Protein AF-A0A520BXN6-F1 (afdb_monomer_lite)

Foldseek 3Di:
DDPVVVVVVVVVVVVVVVPPDPPDPDDDDDDDDPQPDDPVGFDWWFKAKCADFCHPDTDIDTPPDDVVVVVDHDDDDDDDPDDDGPMDMDTGDDDDDPPVPPD

Sequence (103 aa):
MTLKLFVRLALSAWLLAAATVFAAPAPRTETLMLSGTGPDDAVPWDFTIDGGMRAGEKARIPVPTNWQQQGFGHYQYGYDKGPRAADTGTYRHRFTVPADWQG

pLDDT: mean 88.02, std 12.06, range [55.12, 98.75]

Radius of gyration: 30.65 Å; chains: 1; bounding box: 47×27×91 Å

Structure (mmCIF, N/CA/C/O backbone):
data_AF-A0A520BXN6-F1
#
_entry.id   AF-A0A520BXN6-F1
#
loop_
_atom_site.group_PDB
_atom_site.id
_atom_site.type_symbol
_atom_site.label_atom_id
_atom_site.label_alt_id
_atom_site.label_comp_id
_atom_site.label_asym_id
_atom_site.label_entity_id
_atom_site.label_seq_id
_atom_site.pdbx_PDB_ins_code
_atom_site.Cartn_x
_atom_site.Cartn_y
_atom_site.Cartn_z
_atom_site.occupancy
_atom_site.B_iso_or_equiv
_atom_site.auth_seq_id
_atom_site.auth_comp_id
_atom_site.auth_asym_id
_atom_site.auth_atom_id
_atom_site.pdbx_PDB_model_num
ATOM 1 N N . MET A 1 1 ? -20.905 -18.817 72.870 1.00 55.12 1 MET A N 1
ATOM 2 C CA . MET A 1 1 ? -20.443 -18.095 71.663 1.00 55.12 1 MET A CA 1
ATOM 3 C C . MET A 1 1 ? -21.129 -16.730 71.643 1.00 55.12 1 MET A C 1
ATOM 5 O O . MET A 1 1 ? -22.350 -16.702 71.645 1.00 55.12 1 MET A O 1
ATOM 9 N N . THR A 1 2 ? -20.405 -15.615 71.796 1.00 72.75 2 THR A N 1
ATOM 10 C CA . THR A 1 2 ? -21.018 -14.294 72.067 1.00 72.75 2 THR A CA 1
ATOM 11 C C . THR A 1 2 ? -21.554 -13.635 70.789 1.00 72.75 2 THR A C 1
ATOM 13 O O . THR A 1 2 ? -20.937 -13.741 69.735 1.00 72.75 2 THR A O 1
ATOM 16 N N . LEU A 1 3 ? -22.677 -12.907 70.876 1.00 73.38 3 LEU A N 1
ATOM 17 C CA . LEU A 1 3 ? -23.305 -12.160 69.764 1.00 73.38 3 LEU A CA 1
ATOM 18 C C . LEU A 1 3 ? -22.307 -11.259 69.003 1.00 73.38 3 LEU A C 1
ATOM 20 O O . LEU A 1 3 ? -22.380 -11.114 67.787 1.00 73.38 3 LEU A O 1
ATOM 24 N N . LYS A 1 4 ? -21.303 -10.728 69.713 1.00 66.19 4 LYS A N 1
ATOM 25 C CA . LYS A 1 4 ? -20.194 -9.935 69.158 1.00 66.19 4 LYS A CA 1
ATOM 26 C C . LYS A 1 4 ? -19.334 -10.711 68.147 1.00 66.19 4 LYS A C 1
ATOM 28 O O . LYS A 1 4 ? -18.787 -10.097 67.237 1.00 66.19 4 LYS A O 1
ATOM 33 N N . LEU A 1 5 ? -19.208 -12.032 68.291 1.00 72.12 5 LEU A N 1
ATOM 34 C CA . LEU A 1 5 ? -18.467 -12.895 67.366 1.00 72.12 5 LEU A CA 1
ATOM 35 C C . LEU A 1 5 ? -19.248 -13.115 66.061 1.00 72.12 5 LEU A 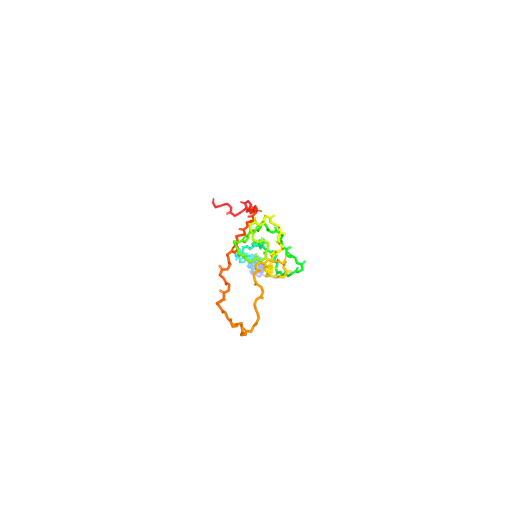C 1
ATOM 37 O O . LEU A 1 5 ? -18.664 -13.022 64.988 1.00 72.12 5 LEU A O 1
ATOM 41 N N . PHE A 1 6 ? -20.568 -13.308 66.148 1.00 71.56 6 PHE A N 1
ATOM 42 C CA . PHE A 1 6 ? -21.443 -13.434 64.976 1.00 71.56 6 PHE A CA 1
ATOM 43 C C . PHE A 1 6 ? -21.507 -12.144 64.156 1.00 71.56 6 PHE A C 1
ATOM 45 O O . PHE A 1 6 ? -21.394 -12.194 62.937 1.00 71.56 6 PHE A O 1
ATOM 52 N N . VAL A 1 7 ? -21.602 -10.985 64.816 1.00 73.06 7 VAL A N 1
ATOM 53 C CA . VAL A 1 7 ? -21.584 -9.682 64.131 1.00 73.06 7 VAL A CA 1
ATOM 54 C C . VAL A 1 7 ? -20.246 -9.449 63.424 1.00 73.06 7 VAL A C 1
ATOM 56 O O . VAL A 1 7 ? -20.236 -9.012 62.281 1.00 73.06 7 VAL A O 1
ATOM 59 N N . ARG A 1 8 ? -19.113 -9.796 64.054 1.00 73.69 8 ARG A N 1
ATOM 60 C CA . ARG A 1 8 ? -17.778 -9.682 63.434 1.00 73.69 8 ARG A CA 1
ATOM 61 C C . ARG A 1 8 ? -17.612 -10.597 62.223 1.00 73.69 8 ARG A C 1
ATOM 63 O O . ARG A 1 8 ? -17.059 -10.151 61.223 1.00 73.69 8 ARG A O 1
ATOM 70 N N . LEU A 1 9 ? -18.102 -11.836 62.300 1.00 75.94 9 LEU A N 1
ATOM 71 C CA . LEU A 1 9 ? -18.074 -12.801 61.194 1.00 75.94 9 LEU A CA 1
ATOM 72 C C . LEU A 1 9 ? -18.975 -12.363 60.031 1.00 75.94 9 LEU A C 1
ATOM 74 O O . LEU A 1 9 ? -18.562 -12.426 58.879 1.00 75.94 9 LEU A O 1
ATOM 78 N N . ALA A 1 10 ? -20.169 -11.845 60.326 1.00 73.75 10 ALA A N 1
ATOM 79 C CA . ALA A 1 10 ? -21.068 -11.307 59.308 1.00 73.75 10 ALA A CA 1
ATOM 80 C C . ALA A 1 10 ? -20.477 -10.066 58.616 1.00 73.75 10 ALA A C 1
ATOM 82 O O . ALA A 1 10 ? -20.535 -9.968 57.395 1.00 73.75 10 ALA A O 1
ATOM 83 N N . LEU A 1 11 ? -19.846 -9.156 59.371 1.00 72.19 11 LEU A N 1
ATOM 84 C CA . LEU A 1 11 ? -19.207 -7.955 58.819 1.00 72.19 11 LEU A CA 1
ATOM 85 C C . LEU A 1 11 ? -18.006 -8.291 57.924 1.00 72.19 11 LEU A C 1
ATOM 87 O O . LEU A 1 11 ? -17.810 -7.662 56.889 1.00 72.19 11 LEU A O 1
ATOM 91 N N . SER A 1 12 ? -17.209 -9.292 58.311 1.00 72.44 12 SER A N 1
ATOM 92 C CA . SER A 1 12 ? -16.053 -9.740 57.523 1.00 72.44 12 SER A CA 1
ATOM 93 C C . SER A 1 12 ? -16.470 -10.511 56.270 1.00 72.44 12 SER A C 1
ATOM 95 O O . SER A 1 12 ? -15.867 -10.305 55.221 1.00 72.44 12 SER A O 1
ATOM 97 N N . ALA A 1 13 ? -17.548 -11.301 56.326 1.00 71.94 13 ALA A N 1
ATOM 98 C CA . ALA A 1 13 ? -18.151 -11.904 55.135 1.00 71.94 13 ALA A CA 1
ATOM 99 C C . ALA A 1 13 ? -18.696 -10.842 54.159 1.00 71.94 13 ALA A C 1
ATOM 101 O O . ALA A 1 13 ? -18.513 -10.965 52.950 1.00 71.94 13 ALA A O 1
ATOM 102 N N . TRP A 1 14 ? -19.303 -9.768 54.676 1.00 71.00 14 TRP A N 1
ATOM 103 C CA . TRP A 1 14 ? -19.788 -8.645 53.865 1.00 71.00 14 TRP A CA 1
ATOM 104 C C . TRP A 1 14 ? -18.642 -7.856 53.209 1.00 71.00 14 TRP A C 1
ATOM 106 O O . TRP A 1 14 ? -18.717 -7.520 52.030 1.00 71.00 14 TRP A O 1
ATOM 116 N N . LEU A 1 15 ? -17.549 -7.618 53.942 1.00 68.56 15 LEU A N 1
ATOM 117 C CA . LEU A 1 15 ? -16.340 -6.964 53.425 1.00 68.56 15 LEU A CA 1
ATOM 118 C C . LEU A 1 15 ? -15.612 -7.809 52.366 1.00 68.56 15 LEU A C 1
ATOM 120 O O . LEU A 1 15 ? -15.139 -7.251 51.379 1.00 68.56 15 LEU A O 1
ATOM 124 N N . LEU A 1 16 ? -15.555 -9.138 52.524 1.00 65.12 16 LEU A N 1
ATOM 125 C CA . LEU A 1 16 ? -15.006 -10.030 51.493 1.00 65.12 16 LEU A CA 1
ATOM 126 C C . LEU A 1 16 ? -15.888 -10.078 50.237 1.00 65.12 16 LEU A C 1
ATOM 128 O O . LEU A 1 16 ? -15.357 -10.111 49.130 1.00 65.12 16 LEU A O 1
ATOM 132 N N . ALA A 1 17 ? -17.215 -10.051 50.389 1.00 63.78 17 ALA A N 1
ATOM 133 C CA . ALA A 1 17 ? -18.136 -10.008 49.254 1.00 63.78 17 ALA A CA 1
ATOM 134 C C . ALA A 1 17 ? -18.023 -8.683 48.475 1.00 63.78 17 ALA A C 1
ATOM 136 O O . ALA A 1 17 ? -18.019 -8.689 47.245 1.00 63.78 17 ALA A O 1
ATOM 137 N N . ALA A 1 18 ? -17.843 -7.558 49.177 1.00 62.66 18 ALA A N 1
ATOM 138 C CA . ALA A 1 18 ? -17.663 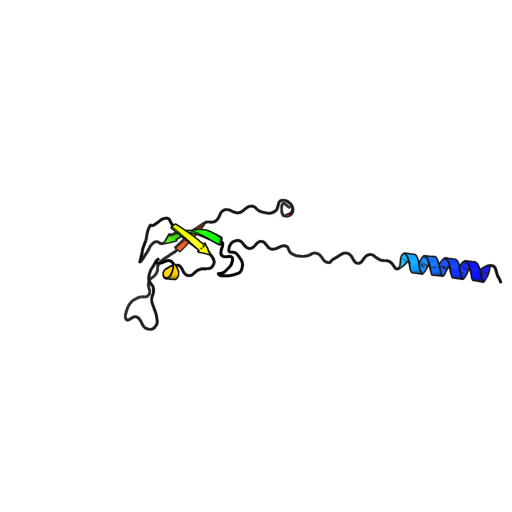-6.236 48.574 1.00 62.66 18 ALA A CA 1
ATOM 139 C C . ALA A 1 18 ? -16.305 -6.048 47.863 1.00 62.66 18 ALA A C 1
ATOM 141 O O . ALA A 1 18 ? -16.181 -5.176 47.007 1.00 62.66 18 ALA A O 1
ATOM 142 N N . ALA A 1 19 ? -15.294 -6.865 48.180 1.00 60.41 19 ALA A N 1
ATOM 143 C CA . ALA A 1 19 ? -13.966 -6.798 47.563 1.00 60.41 19 ALA A CA 1
ATOM 144 C C . ALA A 1 19 ? -13.895 -7.429 46.157 1.00 60.41 19 ALA A C 1
ATOM 146 O O . ALA A 1 19 ? -12.851 -7.363 45.508 1.00 60.41 19 ALA A O 1
ATOM 147 N N . THR A 1 20 ? -14.993 -8.000 45.650 1.00 63.38 20 THR A N 1
ATOM 148 C CA . THR A 1 20 ? -15.097 -8.463 44.256 1.00 63.38 20 THR A CA 1
ATOM 149 C C . THR A 1 20 ? -15.352 -7.289 43.307 1.00 63.38 20 THR A C 1
ATOM 151 O O . THR A 1 20 ? -16.347 -7.215 42.592 1.00 63.38 20 THR A O 1
ATOM 154 N N . VAL A 1 21 ? -14.432 -6.325 43.306 1.00 66.56 21 VAL A N 1
ATOM 155 C CA . VAL A 1 21 ? -14.415 -5.262 42.303 1.00 66.56 21 VAL A CA 1
ATOM 156 C C . VAL A 1 21 ? -14.099 -5.915 40.960 1.00 66.56 21 VAL A C 1
ATOM 158 O O . VAL A 1 21 ? -13.017 -6.464 40.761 1.00 66.56 21 VAL A O 1
ATOM 161 N N . PHE A 1 22 ? -15.066 -5.881 40.044 1.00 67.44 22 PHE A N 1
ATOM 162 C CA . PHE A 1 22 ? -14.872 -6.273 38.654 1.00 67.44 22 PHE A CA 1
ATOM 163 C C . PHE A 1 22 ? -13.738 -5.430 38.059 1.00 67.44 22 PHE A C 1
ATOM 165 O O . PHE A 1 22 ? -13.879 -4.220 37.885 1.00 67.44 22 PHE A O 1
ATOM 172 N N . ALA A 1 23 ? -12.611 -6.063 37.734 1.00 72.12 23 ALA A N 1
ATOM 173 C CA . ALA A 1 23 ? -11.609 -5.449 36.877 1.00 72.12 23 ALA A CA 1
ATOM 174 C C . ALA A 1 23 ? -12.225 -5.309 35.479 1.00 72.12 23 ALA A C 1
ATOM 176 O O . ALA A 1 23 ? -12.329 -6.286 34.737 1.00 72.12 23 ALA A O 1
ATOM 177 N N . ALA A 1 24 ? -12.694 -4.107 35.137 1.00 74.94 24 ALA A N 1
ATOM 178 C CA . ALA A 1 24 ? -13.127 -3.824 33.778 1.00 74.94 24 ALA A CA 1
ATOM 179 C C . ALA A 1 24 ? -11.917 -3.982 32.837 1.00 74.94 24 ALA A C 1
ATOM 181 O O . ALA A 1 24 ? -10.828 -3.500 33.169 1.00 74.94 24 ALA A O 1
ATOM 182 N N . PRO A 1 25 ? -12.062 -4.667 31.688 1.00 78.94 25 PRO A N 1
ATOM 183 C CA . PRO A 1 25 ? -10.984 -4.744 30.715 1.00 78.94 25 PRO A CA 1
ATOM 184 C C . PRO A 1 25 ? -10.594 -3.328 30.279 1.00 78.94 25 PRO A C 1
ATOM 186 O O . PRO A 1 25 ? -11.459 -2.482 30.048 1.00 78.94 25 PRO A O 1
ATOM 189 N N . ALA A 1 26 ? -9.289 -3.068 30.180 1.00 81.94 26 ALA A N 1
ATOM 190 C CA . ALA A 1 26 ? -8.792 -1.782 29.709 1.00 81.94 26 ALA A CA 1
ATOM 191 C C . ALA A 1 26 ? -9.337 -1.482 28.297 1.00 81.94 26 ALA A C 1
ATOM 193 O O . ALA A 1 26 ? -9.466 -2.419 27.496 1.00 81.94 26 ALA A O 1
ATOM 194 N N . PRO A 1 27 ? -9.629 -0.207 27.970 1.00 82.50 27 PRO A N 1
ATOM 195 C C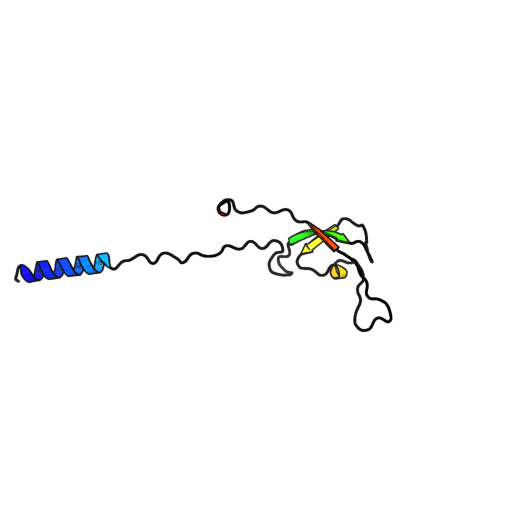A . PRO A 1 27 ? -9.991 0.183 26.613 1.00 82.50 27 PRO A CA 1
ATOM 196 C C . PRO A 1 27 ? -8.936 -0.324 25.626 1.00 82.50 27 PRO A C 1
ATOM 198 O O . PRO A 1 27 ? -7.741 -0.088 25.812 1.00 82.50 27 PRO A O 1
ATOM 201 N N . ARG A 1 28 ? -9.371 -1.058 24.600 1.00 86.44 28 ARG A N 1
ATOM 202 C CA . ARG A 1 28 ? -8.497 -1.567 23.540 1.00 86.44 28 ARG A CA 1
ATOM 203 C C . ARG A 1 28 ? -8.727 -0.757 22.276 1.00 86.44 28 ARG A C 1
ATOM 205 O O . ARG A 1 28 ? -9.866 -0.489 21.915 1.00 86.44 28 ARG A O 1
ATOM 212 N N . THR A 1 29 ? -7.642 -0.384 21.610 1.00 91.75 29 THR A N 1
ATOM 213 C CA . THR A 1 29 ? -7.706 0.162 20.255 1.00 91.75 29 THR A CA 1
ATOM 214 C C . THR A 1 29 ? -8.051 -0.963 19.290 1.00 91.75 29 THR A C 1
ATOM 216 O O . THR A 1 29 ? -7.410 -2.016 19.312 1.00 91.75 29 THR A O 1
ATOM 219 N N . GLU A 1 30 ? -9.054 -0.741 18.451 1.00 93.06 30 GLU A N 1
ATOM 220 C CA . GLU A 1 30 ? -9.395 -1.647 17.360 1.00 93.06 30 GLU A CA 1
ATOM 221 C C . GLU A 1 30 ? -8.638 -1.250 16.084 1.00 93.06 30 GLU A C 1
ATOM 223 O O . GLU A 1 30 ? -8.431 -0.067 15.815 1.00 93.06 30 GLU A O 1
ATOM 228 N N . THR A 1 31 ? -8.224 -2.243 15.294 1.00 94.25 31 THR A N 1
ATOM 229 C CA . THR A 1 31 ? -7.435 -2.051 14.067 1.00 94.25 31 THR A CA 1
ATOM 230 C C . THR A 1 31 ? -8.046 -2.861 12.930 1.00 94.25 31 THR A C 1
ATOM 232 O O . THR A 1 31 ? -8.338 -4.043 13.101 1.00 94.25 31 THR A O 1
ATOM 235 N N . LEU A 1 32 ? -8.173 -2.247 11.750 1.00 95.50 32 LEU A N 1
ATOM 236 C CA . LEU A 1 32 ? -8.618 -2.901 10.519 1.00 95.50 32 LEU A CA 1
ATOM 237 C C . LEU A 1 32 ? -7.502 -2.845 9.464 1.00 95.50 32 LEU A C 1
ATOM 239 O O . LEU A 1 32 ? -7.133 -1.766 9.005 1.00 95.50 32 LEU A O 1
ATOM 243 N N . MET A 1 33 ? -6.980 -4.007 9.063 1.00 96.75 33 MET A N 1
ATOM 244 C CA . MET A 1 33 ? -5.957 -4.123 8.016 1.00 96.75 33 MET A CA 1
ATOM 245 C C . MET A 1 33 ? -6.605 -4.161 6.627 1.00 96.75 33 MET A C 1
ATOM 247 O O . MET A 1 33 ? -7.373 -5.070 6.328 1.00 96.75 33 MET A O 1
ATOM 251 N N . LEU A 1 34 ? -6.273 -3.200 5.759 1.00 97.50 34 LEU A N 1
ATOM 252 C CA . LEU A 1 34 ? -6.850 -3.097 4.404 1.00 97.50 34 LEU A CA 1
ATOM 253 C C . LEU A 1 34 ? -6.055 -3.858 3.327 1.00 97.50 34 LEU A C 1
ATOM 255 O O . LEU A 1 34 ? -6.526 -4.045 2.206 1.00 97.50 34 LEU A O 1
ATOM 259 N N . SER A 1 35 ? -4.837 -4.274 3.655 1.00 95.50 35 SER A N 1
ATOM 260 C CA . SER A 1 35 ? -3.901 -4.977 2.772 1.00 95.50 35 SER A CA 1
ATOM 261 C C . SER A 1 35 ? -3.664 -6.428 3.195 1.00 95.50 35 SER A C 1
ATOM 263 O O . SER A 1 35 ? -2.750 -7.058 2.700 1.00 95.50 35 SER A O 1
ATOM 265 N N . GLY A 1 36 ? -4.373 -6.953 4.192 1.00 93.06 36 GLY A N 1
ATOM 266 C CA . GLY A 1 36 ? -3.873 -8.138 4.899 1.00 93.06 36 GLY A CA 1
ATOM 267 C C . GLY A 1 36 ? -2.598 -7.830 5.697 1.00 93.06 36 GLY A C 1
ATOM 268 O O . GLY A 1 36 ? -2.225 -6.663 5.878 1.00 93.06 36 GLY A O 1
ATOM 269 N N . THR A 1 37 ? -1.956 -8.872 6.213 1.00 94.38 37 THR A N 1
ATOM 270 C CA . THR A 1 37 ? -0.813 -8.809 7.137 1.00 94.38 37 THR A CA 1
ATOM 271 C C . THR A 1 37 ? 0.516 -9.217 6.496 1.00 94.38 37 THR A C 1
ATOM 273 O O . THR A 1 37 ? 1.577 -8.914 7.042 1.00 94.38 37 THR A O 1
ATOM 276 N N . GLY A 1 38 ? 0.482 -9.835 5.315 1.00 93.88 38 GLY A N 1
ATOM 277 C CA . GLY A 1 38 ? 1.648 -10.299 4.578 1.00 93.88 38 GLY A CA 1
ATOM 278 C C . GLY A 1 38 ? 1.294 -10.826 3.182 1.00 93.88 38 GLY A C 1
ATOM 279 O O . GLY A 1 38 ? 0.208 -10.569 2.667 1.00 93.88 38 GLY A O 1
ATOM 280 N N . PRO A 1 39 ? 2.223 -11.542 2.525 1.00 91.38 39 PRO A N 1
ATOM 281 C CA . PRO A 1 39 ? 1.979 -12.097 1.194 1.00 91.38 39 PRO A CA 1
ATOM 282 C C . PRO A 1 39 ? 0.928 -13.221 1.188 1.00 91.38 39 PRO A C 1
ATOM 284 O O . PRO A 1 39 ? 0.267 -13.410 0.171 1.00 91.38 39 PRO A O 1
ATOM 287 N N . ASP A 1 40 ? 0.757 -13.938 2.303 1.00 95.88 40 ASP A N 1
ATOM 288 C CA . ASP A 1 40 ? -0.146 -15.095 2.400 1.00 95.88 40 ASP A CA 1
ATOM 289 C C . ASP A 1 40 ? -1.632 -14.703 2.484 1.00 95.88 40 ASP A C 1
ATOM 291 O O . ASP A 1 40 ? -2.504 -15.489 2.118 1.00 95.88 40 ASP A O 1
ATOM 295 N N . ASP A 1 41 ? -1.930 -13.490 2.950 1.00 96.44 41 ASP A N 1
ATOM 296 C CA . ASP A 1 41 ? -3.286 -12.956 3.128 1.00 96.44 41 ASP A CA 1
ATOM 297 C C . ASP A 1 41 ? -3.489 -11.617 2.397 1.00 96.44 41 ASP A C 1
ATOM 299 O O . ASP A 1 41 ? -4.364 -10.822 2.750 1.00 96.44 41 ASP A O 1
ATOM 303 N N . ALA A 1 42 ? -2.683 -11.375 1.361 1.00 97.62 42 ALA A N 1
ATOM 304 C CA . ALA A 1 42 ? -2.712 -10.145 0.589 1.00 97.62 42 ALA A CA 1
ATOM 305 C C . ALA A 1 42 ? -4.092 -9.892 -0.043 1.00 97.62 42 ALA A C 1
ATOM 307 O O . ALA A 1 42 ? -4.724 -10.773 -0.636 1.00 97.62 42 ALA A O 1
ATOM 308 N N . VAL A 1 43 ? -4.542 -8.642 0.030 1.00 98.25 43 VAL A N 1
ATOM 309 C CA . VAL A 1 43 ? -5.858 -8.219 -0.460 1.00 98.25 43 VAL A CA 1
ATOM 310 C C . VAL A 1 43 ? -5.714 -7.604 -1.852 1.00 98.25 43 VAL A C 1
ATOM 312 O O . VAL A 1 43 ? -4.830 -6.776 -2.066 1.00 98.25 43 VAL A O 1
ATOM 315 N N . PRO A 1 44 ? -6.574 -7.945 -2.824 1.00 98.19 44 PRO A N 1
ATOM 316 C CA . PRO A 1 44 ? -6.497 -7.370 -4.159 1.00 98.19 44 PRO A CA 1
ATOM 317 C C . PRO A 1 44 ? -7.008 -5.917 -4.209 1.00 98.19 44 PRO A C 1
ATOM 319 O O . PRO A 1 44 ? -8.136 -5.621 -3.806 1.00 98.19 44 PRO A O 1
ATOM 322 N N . TRP A 1 45 ? -6.192 -5.013 -4.752 1.00 98.69 45 TRP A N 1
ATOM 323 C CA . TRP A 1 45 ? -6.510 -3.591 -4.949 1.00 98.69 45 TRP A CA 1
ATOM 324 C C . TRP A 1 45 ? -6.551 -3.253 -6.441 1.00 98.69 45 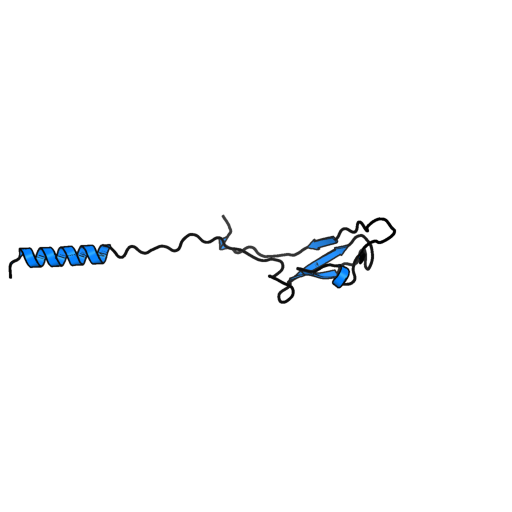TRP A C 1
ATOM 326 O O . TRP A 1 45 ? -5.782 -3.814 -7.221 1.00 98.69 45 TRP A O 1
ATOM 336 N N . ASP A 1 46 ? -7.430 -2.332 -6.849 1.00 98.75 46 ASP A N 1
ATOM 337 C CA . ASP A 1 46 ? -7.389 -1.779 -8.207 1.00 98.75 46 ASP A CA 1
ATOM 338 C C . ASP A 1 46 ? -6.095 -0.958 -8.356 1.00 98.75 46 ASP A C 1
ATOM 340 O O . ASP A 1 46 ? -5.759 -0.169 -7.470 1.00 98.75 46 ASP A O 1
ATOM 344 N N . PHE A 1 47 ? -5.384 -1.129 -9.468 1.00 98.75 47 PHE A N 1
ATOM 345 C CA . PHE A 1 47 ? -4.062 -0.548 -9.683 1.00 98.75 47 PHE A CA 1
ATOM 346 C C . PHE A 1 47 ? -3.860 -0.072 -11.124 1.00 98.75 47 PHE A C 1
ATOM 348 O O . PHE A 1 47 ? -4.307 -0.720 -12.072 1.00 98.75 47 PHE A O 1
ATOM 355 N N . THR A 1 48 ? -3.152 1.046 -11.275 1.00 98.62 48 THR A N 1
ATOM 356 C CA . THR A 1 48 ? -2.657 1.584 -12.553 1.00 98.62 48 THR A CA 1
ATOM 357 C C . THR A 1 48 ? -1.292 2.235 -12.341 1.00 98.62 48 THR A C 1
ATOM 359 O O . THR A 1 48 ? -1.100 2.890 -11.319 1.00 98.62 48 THR A O 1
ATOM 362 N N . ILE A 1 49 ? -0.383 2.142 -13.312 1.00 98.62 49 ILE A N 1
ATOM 363 C CA . ILE A 1 49 ? 0.924 2.825 -13.298 1.00 98.62 49 ILE A CA 1
ATOM 364 C C . ILE A 1 49 ? 1.082 3.712 -14.539 1.00 98.62 49 ILE A C 1
ATOM 366 O O . ILE A 1 49 ? 0.492 3.414 -15.579 1.00 98.62 49 ILE A O 1
ATOM 370 N N . ASP A 1 50 ? 1.840 4.802 -14.442 1.00 98.25 50 ASP A N 1
ATOM 371 C CA . ASP A 1 50 ? 2.037 5.770 -15.535 1.00 98.25 50 ASP A CA 1
ATOM 372 C C . ASP A 1 50 ? 3.261 5.492 -16.431 1.00 98.25 50 ASP A C 1
ATOM 374 O O . ASP A 1 50 ? 3.348 6.046 -17.527 1.00 98.25 50 ASP A O 1
ATOM 378 N N . GLY A 1 51 ? 4.171 4.612 -16.009 1.00 96.50 51 GLY A N 1
ATOM 379 C CA . GLY A 1 51 ? 5.437 4.347 -16.689 1.00 96.50 51 GLY A CA 1
ATOM 380 C C . GLY A 1 51 ? 5.858 2.878 -16.667 1.00 96.50 51 GLY A C 1
ATOM 381 O O . GLY A 1 51 ? 5.357 2.069 -15.885 1.00 96.50 51 GLY A O 1
ATOM 382 N N . GLY A 1 52 ? 6.771 2.529 -17.573 1.00 96.12 52 GLY A N 1
ATOM 383 C CA . GLY A 1 52 ? 7.354 1.192 -17.687 1.00 96.12 52 GLY A CA 1
ATOM 384 C C . GLY A 1 52 ? 6.409 0.124 -18.231 1.00 96.12 52 GLY A C 1
ATOM 385 O O . GLY A 1 52 ? 5.509 0.393 -19.032 1.00 96.12 52 GLY A O 1
ATOM 386 N N . MET A 1 53 ? 6.654 -1.128 -17.842 1.00 97.50 53 MET A N 1
ATOM 387 C CA . MET A 1 53 ? 5.857 -2.260 -18.305 1.00 97.50 53 MET A CA 1
ATOM 388 C C . MET A 1 53 ? 4.395 -2.085 -17.886 1.00 97.50 53 MET A C 1
ATOM 390 O O . MET A 1 53 ? 4.102 -1.754 -16.737 1.00 97.50 53 MET A O 1
ATOM 394 N N . ARG A 1 54 ? 3.478 -2.330 -18.832 1.00 98.00 54 ARG A N 1
ATOM 395 C CA . ARG A 1 54 ? 2.019 -2.289 -18.620 1.00 98.00 54 ARG A CA 1
ATOM 396 C C . ARG A 1 54 ? 1.490 -0.928 -18.128 1.00 98.00 54 ARG A C 1
ATOM 398 O O . ARG A 1 54 ? 0.447 -0.861 -17.478 1.00 98.00 54 ARG A O 1
ATOM 405 N N . ALA A 1 55 ? 2.187 0.162 -18.455 1.00 98.19 55 ALA A N 1
ATOM 406 C CA . ALA A 1 55 ? 1.720 1.519 -18.188 1.00 98.19 55 ALA A CA 1
ATOM 407 C C . ALA A 1 55 ? 0.329 1.778 -18.795 1.00 98.19 55 ALA A C 1
ATOM 409 O O . ALA A 1 55 ? 0.031 1.367 -19.918 1.00 98.19 55 ALA A O 1
ATOM 410 N N . GLY A 1 56 ? -0.535 2.456 -18.038 1.00 98.12 56 GLY A N 1
ATOM 411 C CA . GLY A 1 56 ? -1.922 2.755 -18.405 1.00 98.12 56 GLY A CA 1
ATOM 412 C C . GLY A 1 56 ? -2.904 1.585 -18.264 1.00 98.12 56 GLY A C 1
ATOM 413 O O . GLY A 1 56 ? -4.117 1.797 -18.360 1.00 98.12 56 GLY A O 1
ATOM 414 N N . GLU A 1 57 ? -2.429 0.364 -18.006 1.00 98.44 57 GLU A N 1
ATOM 415 C CA . GLU A 1 57 ? -3.303 -0.788 -17.799 1.00 98.44 57 GLU A CA 1
ATOM 416 C C . GLU A 1 57 ? -4.049 -0.677 -16.462 1.00 98.44 57 GLU A C 1
ATOM 418 O O . GLU A 1 57 ? -3.457 -0.401 -15.418 1.00 98.44 57 GLU A O 1
ATOM 423 N N . LYS A 1 58 ? -5.362 -0.933 -16.490 1.00 98.44 58 LYS A N 1
ATOM 424 C CA . LYS A 1 58 ? -6.188 -1.096 -15.288 1.00 98.44 58 LYS A CA 1
ATOM 425 C C . LYS A 1 58 ?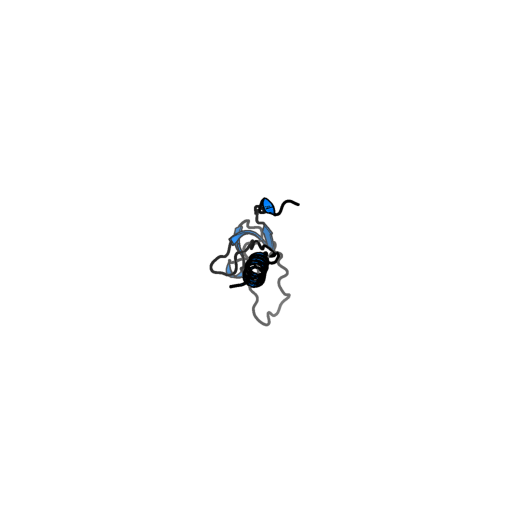 -6.131 -2.547 -14.843 1.00 98.44 58 LYS A C 1
ATOM 427 O O . LYS A 1 58 ? -6.758 -3.404 -15.461 1.00 98.44 58 LYS A O 1
ATOM 432 N N . ALA A 1 59 ? -5.415 -2.798 -13.761 1.00 98.38 59 ALA A N 1
ATOM 433 C CA . ALA A 1 59 ? -5.224 -4.126 -13.211 1.00 98.38 59 ALA A CA 1
ATOM 434 C C . ALA A 1 59 ? -5.755 -4.224 -11.780 1.00 98.38 59 ALA A C 1
ATOM 436 O O . ALA A 1 59 ? -6.183 -3.242 -11.170 1.00 98.38 59 ALA A O 1
ATOM 437 N N . ARG A 1 60 ? -5.713 -5.439 -11.239 1.00 98.31 60 ARG A N 1
ATOM 438 C CA . ARG A 1 60 ? -5.945 -5.710 -9.826 1.00 98.31 60 ARG A CA 1
ATOM 439 C C . ARG A 1 60 ? -4.770 -6.522 -9.301 1.00 98.31 60 ARG A C 1
ATOM 441 O O . ARG A 1 60 ? -4.548 -7.625 -9.791 1.00 98.31 60 ARG A O 1
ATOM 448 N N . ILE A 1 61 ? -4.015 -5.966 -8.356 1.00 98.38 61 ILE A N 1
ATOM 449 C CA . ILE A 1 61 ? -2.804 -6.600 -7.811 1.00 98.38 61 ILE A CA 1
ATOM 450 C C . ILE A 1 61 ? -2.949 -6.855 -6.306 1.00 98.38 61 ILE A C 1
ATOM 452 O O . ILE A 1 61 ? -3.641 -6.084 -5.634 1.00 98.38 61 ILE A O 1
ATOM 456 N N . PRO A 1 62 ? -2.351 -7.936 -5.770 1.00 98.12 62 PRO A N 1
ATOM 457 C CA . PRO A 1 62 ? -2.360 -8.197 -4.333 1.00 98.12 62 PRO A CA 1
ATOM 458 C C . PRO A 1 62 ? -1.557 -7.116 -3.607 1.00 98.12 62 PRO A C 1
ATOM 460 O O . PRO A 1 62 ? -0.488 -6.736 -4.060 1.00 98.12 62 PRO A O 1
ATOM 463 N N . VAL A 1 63 ? -2.044 -6.617 -2.482 1.00 97.69 63 VAL A N 1
ATOM 464 C CA . VAL A 1 63 ? -1.312 -5.707 -1.590 1.00 97.69 63 VAL A CA 1
ATOM 465 C C . VAL A 1 63 ? -1.225 -6.414 -0.242 1.00 97.69 63 VAL A C 1
ATOM 467 O O . VAL A 1 63 ? -2.267 -6.916 0.159 1.00 97.69 63 VAL A O 1
ATOM 470 N N . PRO A 1 64 ? -0.058 -6.470 0.435 1.00 97.12 64 PRO A N 1
ATOM 471 C CA . PRO A 1 64 ? 1.211 -5.847 0.051 1.00 97.12 64 PRO A CA 1
ATOM 472 C C . PRO A 1 64 ? 1.918 -6.570 -1.111 1.00 97.12 64 PRO A C 1
ATOM 474 O O . PRO A 1 64 ? 2.016 -7.793 -1.140 1.00 97.12 64 PRO A O 1
ATOM 477 N N . THR A 1 65 ? 2.463 -5.810 -2.068 1.00 96.25 65 THR A N 1
ATOM 478 C CA . THR A 1 65 ? 3.345 -6.338 -3.123 1.00 96.25 65 THR A CA 1
ATOM 479 C C . THR A 1 65 ? 4.228 -5.241 -3.715 1.00 96.25 65 THR A C 1
ATOM 481 O O . THR A 1 65 ? 3.902 -4.058 -3.627 1.00 96.25 65 THR A O 1
ATOM 484 N N . ASN A 1 66 ? 5.314 -5.644 -4.376 1.00 97.00 66 ASN A N 1
ATOM 485 C CA . ASN A 1 66 ? 6.040 -4.780 -5.307 1.00 97.00 66 ASN A CA 1
ATOM 486 C C . ASN A 1 66 ? 5.431 -4.950 -6.701 1.00 97.00 66 ASN A C 1
ATOM 488 O O . ASN A 1 66 ? 5.322 -6.077 -7.188 1.00 97.00 66 ASN A O 1
ATOM 492 N N . TRP A 1 67 ? 5.071 -3.858 -7.374 1.00 97.75 67 TRP A N 1
ATOM 493 C CA . TRP A 1 67 ? 4.408 -3.930 -8.681 1.00 97.75 67 TRP A CA 1
ATOM 494 C C . TRP A 1 67 ? 5.285 -4.582 -9.763 1.00 97.75 67 TRP A C 1
ATOM 496 O O . TRP A 1 67 ? 4.762 -5.230 -10.669 1.00 97.75 67 TRP A O 1
ATOM 506 N N . GLN A 1 68 ? 6.614 -4.511 -9.637 1.00 96.94 68 GLN A N 1
ATOM 507 C CA . GLN A 1 68 ? 7.542 -5.204 -10.533 1.00 96.94 68 GLN A CA 1
ATOM 508 C C . GLN A 1 68 ? 7.360 -6.724 -10.496 1.00 96.94 68 GLN A C 1
ATOM 510 O O . GLN A 1 68 ? 7.408 -7.371 -11.539 1.00 96.94 68 GLN A O 1
ATOM 515 N N . GLN A 1 69 ? 7.053 -7.290 -9.323 1.00 96.81 69 GLN A N 1
ATOM 516 C CA . GLN A 1 69 ? 6.770 -8.725 -9.171 1.00 96.81 69 GLN A CA 1
ATOM 517 C C . GLN A 1 69 ? 5.434 -9.133 -9.799 1.00 96.81 69 GLN A C 1
ATOM 519 O O . GLN A 1 69 ? 5.162 -10.317 -9.968 1.00 96.81 69 GLN A O 1
ATOM 524 N N . GLN A 1 70 ? 4.616 -8.148 -10.169 1.00 97.69 70 GLN A N 1
ATOM 525 C CA . GLN A 1 70 ? 3.361 -8.314 -10.894 1.00 97.69 70 GLN A CA 1
ATOM 526 C C . GLN A 1 70 ? 3.512 -7.955 -12.390 1.00 97.69 70 GLN A C 1
ATOM 528 O O . GLN A 1 70 ? 2.525 -7.922 -13.128 1.00 97.69 70 GLN A O 1
ATOM 533 N N . GLY A 1 71 ? 4.741 -7.684 -12.850 1.00 97.69 71 GLY A N 1
ATOM 534 C CA . GLY A 1 71 ? 5.065 -7.374 -14.244 1.00 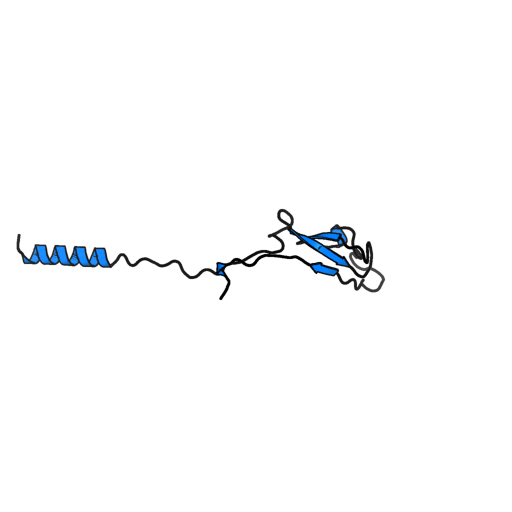97.69 71 GLY A CA 1
ATOM 535 C C . GLY A 1 71 ? 4.819 -5.921 -14.664 1.00 97.69 71 GLY A C 1
ATOM 536 O O . GLY A 1 71 ? 4.640 -5.675 -15.856 1.00 97.69 71 GLY A O 1
ATOM 537 N N . PHE A 1 72 ? 4.770 -4.976 -13.719 1.00 98.25 72 PHE A N 1
ATOM 538 C CA . PHE A 1 72 ? 4.563 -3.547 -13.992 1.00 98.25 72 PHE A CA 1
ATOM 539 C C . PHE A 1 72 ? 5.836 -2.713 -13.806 1.00 98.25 72 PHE A C 1
ATOM 541 O O . PHE A 1 72 ? 6.738 -3.096 -13.059 1.00 98.25 72 PHE A O 1
ATOM 548 N N . GLY A 1 73 ? 5.866 -1.526 -14.414 1.00 97.31 73 GLY A N 1
ATOM 549 C CA . GLY A 1 73 ? 6.916 -0.529 -14.204 1.00 97.31 73 GLY A CA 1
ATOM 550 C C . GLY A 1 73 ? 8.285 -0.977 -14.703 1.00 97.31 73 GLY A C 1
ATOM 551 O O . GLY A 1 73 ? 8.399 -1.839 -15.577 1.00 97.31 73 GLY A O 1
ATOM 552 N N . HIS A 1 74 ? 9.331 -0.377 -14.150 1.00 94.88 74 HIS A N 1
ATOM 553 C CA . HIS A 1 74 ? 10.707 -0.804 -14.374 1.00 94.88 74 HIS A CA 1
ATOM 554 C C . HIS A 1 74 ? 11.234 -1.601 -13.175 1.00 94.88 74 HIS A C 1
ATOM 556 O O . HIS A 1 74 ? 11.121 -1.173 -12.021 1.00 94.88 74 HIS A O 1
ATOM 562 N N . TYR A 1 75 ? 11.858 -2.749 -13.451 1.00 92.62 75 TYR A N 1
ATOM 563 C CA . TYR A 1 75 ? 12.653 -3.486 -12.471 1.00 92.62 75 TYR A CA 1
ATOM 564 C C . TYR A 1 75 ? 14.124 -3.121 -12.663 1.00 92.62 75 TYR A C 1
ATOM 566 O O . TYR A 1 75 ? 14.781 -3.619 -13.572 1.00 92.62 75 TYR A O 1
ATOM 574 N N . GLN A 1 76 ? 14.637 -2.255 -11.790 1.00 90.00 76 GLN A N 1
ATOM 575 C CA . GLN A 1 76 ? 16.042 -1.844 -11.775 1.00 90.00 76 GLN A CA 1
ATOM 576 C C . GLN A 1 76 ? 16.748 -2.459 -10.561 1.00 90.00 76 GLN A C 1
ATOM 578 O O . GLN A 1 76 ? 16.236 -2.390 -9.442 1.00 90.00 76 GLN A O 1
ATOM 583 N N . TYR A 1 77 ? 17.917 -3.068 -10.769 1.00 87.06 77 TYR A N 1
ATOM 584 C CA . TYR A 1 77 ? 18.724 -3.684 -9.710 1.00 87.06 77 TYR A CA 1
ATOM 585 C C . TYR A 1 77 ? 20.178 -3.209 -9.784 1.00 87.06 77 TYR A C 1
ATOM 587 O O . TYR A 1 77 ? 20.815 -3.282 -10.830 1.00 87.06 77 TYR A O 1
ATOM 595 N N . GLY A 1 78 ? 20.737 -2.783 -8.649 1.00 84.25 78 GLY A N 1
ATOM 596 C CA . GLY A 1 78 ? 22.142 -2.382 -8.554 1.00 84.25 78 GLY A CA 1
ATOM 597 C C . GLY A 1 78 ? 22.450 -1.034 -9.217 1.00 84.25 78 GLY A C 1
ATOM 598 O O . GLY A 1 78 ? 21.681 -0.078 -9.097 1.00 84.25 78 GLY A O 1
ATOM 599 N N . TYR A 1 79 ? 23.624 -0.938 -9.851 1.00 78.19 79 TYR A N 1
ATOM 600 C CA . TYR A 1 79 ? 24.061 0.262 -10.569 1.00 78.19 79 TYR A CA 1
ATOM 601 C C . TYR A 1 79 ? 23.646 0.178 -12.037 1.00 78.19 79 TYR A C 1
ATOM 603 O O . TYR A 1 79 ? 24.410 -0.280 -12.889 1.00 78.19 79 TYR A O 1
ATOM 611 N N . ASP A 1 80 ? 22.435 0.647 -12.322 1.00 76.25 80 ASP A N 1
ATOM 612 C CA . ASP A 1 80 ? 22.024 0.928 -13.691 1.00 76.25 80 ASP A CA 1
ATOM 613 C C . ASP A 1 80 ? 22.703 2.211 -14.177 1.00 76.25 80 ASP A C 1
ATOM 615 O O . ASP A 1 80 ? 22.620 3.270 -13.548 1.00 76.25 80 ASP A O 1
ATOM 619 N N . LYS A 1 81 ? 23.388 2.118 -15.321 1.00 70.00 81 LYS A N 1
ATOM 620 C CA . LYS A 1 81 ? 23.986 3.266 -16.013 1.00 70.00 81 LYS A CA 1
ATOM 621 C C . LYS A 1 81 ? 22.879 4.067 -16.705 1.00 70.00 81 LYS A C 1
ATOM 623 O O . LYS A 1 81 ? 22.743 4.025 -17.921 1.00 70.00 81 LYS A O 1
ATOM 628 N N . GLY A 1 82 ? 22.058 4.761 -15.927 1.00 78.00 82 GLY A N 1
ATOM 629 C CA . GLY A 1 82 ? 20.948 5.564 -16.428 1.00 78.00 82 GLY A CA 1
ATOM 630 C C . GLY A 1 82 ? 20.187 6.274 -15.309 1.00 78.00 82 GLY A C 1
ATOM 631 O O . GLY A 1 82 ? 20.425 6.003 -14.129 1.00 78.00 82 GLY A O 1
ATOM 632 N N . PRO A 1 83 ? 19.284 7.209 -15.652 1.00 83.50 83 PRO A N 1
ATOM 633 C CA . PRO A 1 83 ? 18.381 7.783 -14.667 1.00 83.50 83 PRO A CA 1
ATOM 634 C C . PRO A 1 83 ? 17.501 6.680 -14.066 1.00 83.50 83 PRO A C 1
ATOM 636 O O . PRO A 1 83 ? 17.116 5.724 -14.745 1.00 83.50 83 PRO A O 1
ATOM 639 N N . ARG A 1 84 ? 17.173 6.817 -12.778 1.00 86.38 84 ARG A N 1
ATOM 640 C CA . ARG A 1 84 ? 16.184 5.941 -12.147 1.00 86.38 84 ARG A CA 1
ATOM 641 C C . ARG A 1 84 ? 14.818 6.188 -12.769 1.00 86.38 84 ARG A C 1
ATOM 643 O O . ARG A 1 84 ? 14.468 7.339 -13.032 1.00 86.38 84 ARG A O 1
ATOM 650 N N . ALA A 1 85 ? 14.063 5.115 -12.972 1.00 87.81 85 ALA A N 1
ATOM 651 C CA . ALA A 1 85 ? 12.668 5.224 -13.358 1.00 87.81 85 ALA A CA 1
ATOM 652 C C . ALA A 1 85 ? 11.893 6.012 -12.292 1.00 87.81 85 ALA A C 1
ATOM 654 O O . ALA A 1 85 ? 12.125 5.853 -11.092 1.00 87.81 85 ALA A O 1
ATOM 655 N N . ALA A 1 86 ? 10.987 6.872 -12.746 1.00 90.62 86 ALA A N 1
ATOM 656 C CA . ALA A 1 86 ? 10.153 7.723 -11.904 1.00 90.62 86 ALA A CA 1
ATOM 657 C C . ALA A 1 86 ? 8.671 7.363 -12.091 1.00 90.62 86 ALA A C 1
ATOM 659 O O . ALA A 1 86 ? 7.829 8.245 -12.236 1.00 90.62 86 ALA A O 1
ATOM 660 N N . ASP A 1 87 ? 8.380 6.060 -12.138 1.00 95.81 87 ASP A N 1
ATOM 661 C CA . ASP A 1 87 ? 7.024 5.549 -12.329 1.00 95.81 87 ASP A CA 1
ATOM 662 C C . ASP A 1 87 ? 6.175 5.799 -11.067 1.00 95.81 87 ASP A C 1
ATOM 664 O O . ASP A 1 87 ? 6.617 5.553 -9.941 1.00 95.81 87 ASP A O 1
ATOM 668 N N . THR A 1 88 ? 4.930 6.229 -11.253 1.00 97.88 88 THR A N 1
ATOM 669 C CA . THR A 1 88 ? 3.938 6.447 -10.198 1.00 97.88 88 THR A CA 1
ATOM 670 C C . THR A 1 88 ? 2.807 5.430 -10.313 1.00 97.88 88 THR A C 1
ATOM 672 O O . THR A 1 88 ? 2.059 5.391 -11.291 1.00 97.88 88 THR A O 1
ATOM 675 N N . GLY A 1 89 ? 2.648 4.613 -9.271 1.00 97.94 89 GLY A N 1
ATOM 676 C CA . GLY A 1 89 ? 1.531 3.684 -9.121 1.00 97.94 89 GLY A CA 1
ATOM 677 C C . GLY A 1 89 ? 0.363 4.307 -8.354 1.00 97.94 89 GLY A C 1
ATOM 678 O O . GLY A 1 89 ? 0.541 4.822 -7.253 1.00 97.94 89 GLY A O 1
ATOM 679 N N . THR A 1 90 ? -0.846 4.217 -8.901 1.00 98.62 90 THR A N 1
ATOM 680 C CA . THR A 1 90 ? -2.094 4.599 -8.230 1.00 98.62 90 THR A CA 1
ATOM 681 C C . THR A 1 90 ? -2.838 3.347 -7.788 1.00 98.62 90 THR A C 1
ATOM 683 O O . THR A 1 90 ? -3.109 2.466 -8.601 1.00 98.62 90 THR A O 1
ATOM 686 N N . TYR A 1 91 ? -3.201 3.297 -6.508 1.00 98.44 91 TYR A N 1
ATOM 687 C CA . TYR A 1 91 ? -3.910 2.187 -5.876 1.00 98.44 91 TYR A CA 1
ATOM 688 C C . TYR A 1 91 ? -5.284 2.633 -5.381 1.00 98.44 91 TYR A C 1
ATOM 690 O O . TYR A 1 91 ? -5.438 3.748 -4.881 1.00 98.44 91 TYR A O 1
ATOM 698 N N . ARG A 1 92 ? -6.286 1.754 -5.461 1.00 98.50 92 ARG A N 1
ATOM 699 C CA . ARG A 1 92 ? -7.622 2.017 -4.919 1.00 98.50 92 ARG A CA 1
ATOM 700 C C . ARG A 1 92 ? -8.256 0.756 -4.345 1.00 98.50 92 ARG A C 1
ATOM 702 O O . ARG A 1 92 ? -8.333 -0.276 -5.007 1.00 98.50 92 ARG A O 1
ATOM 709 N N . HIS A 1 93 ? -8.801 0.881 -3.141 1.00 98.19 93 HIS A N 1
ATOM 710 C CA . HIS A 1 93 ? -9.559 -0.171 -2.477 1.00 98.19 93 HIS A CA 1
ATOM 711 C C . HIS A 1 93 ? -10.766 0.418 -1.755 1.00 98.19 93 HIS A C 1
ATOM 713 O O . HIS A 1 93 ? -10.688 1.485 -1.148 1.00 98.19 93 HIS A O 1
ATOM 719 N N . ARG A 1 94 ? -11.905 -0.266 -1.866 1.00 97.69 94 ARG A N 1
ATOM 720 C CA . ARG A 1 94 ? -13.137 0.095 -1.168 1.00 97.69 94 ARG A CA 1
ATOM 721 C C . ARG A 1 94 ? -13.284 -0.831 0.027 1.00 97.69 94 ARG A C 1
ATOM 723 O O . ARG A 1 94 ? -13.267 -2.042 -0.150 1.00 97.69 94 ARG A O 1
ATOM 730 N N . PHE A 1 95 ? -13.497 -0.248 1.196 1.00 97.12 95 PHE A N 1
ATOM 731 C CA . PHE A 1 95 ? -13.691 -0.970 2.444 1.00 97.12 95 PHE A CA 1
ATOM 732 C C . PHE A 1 95 ? -14.887 -0.401 3.208 1.00 97.12 95 PHE A C 1
ATOM 734 O O . PHE A 1 95 ? -15.361 0.700 2.915 1.00 97.12 95 PHE A O 1
ATOM 741 N N . THR A 1 96 ? -15.368 -1.170 4.178 1.00 96.00 96 THR A N 1
ATOM 742 C CA . THR A 1 96 ? -16.444 -0.773 5.084 1.00 96.00 96 THR A CA 1
ATOM 743 C C . THR A 1 96 ? -15.860 -0.592 6.474 1.00 96.00 96 THR A C 1
ATOM 745 O O . THR A 1 96 ? -15.122 -1.449 6.955 1.00 96.00 96 THR A O 1
ATOM 748 N N . VAL A 1 97 ? -16.177 0.534 7.103 1.00 95.56 97 VAL A N 1
ATOM 749 C CA . VAL A 1 97 ? -15.786 0.816 8.486 1.00 95.56 97 VAL A CA 1
ATOM 750 C C . VAL A 1 97 ? -16.757 0.086 9.425 1.00 95.56 97 VAL A C 1
ATOM 752 O O . VAL A 1 97 ? -17.959 0.099 9.141 1.00 95.56 97 VAL A O 1
ATOM 755 N N . PRO A 1 98 ? -16.283 -0.557 10.511 1.00 95.50 98 PRO A N 1
ATOM 756 C CA . PRO A 1 98 ? -17.161 -1.142 11.520 1.00 95.50 98 PRO A CA 1
ATOM 757 C C . PRO A 1 98 ? -18.166 -0.115 12.050 1.00 95.50 98 PRO A C 1
ATOM 759 O O . PRO A 1 98 ? -17.802 1.029 12.316 1.00 95.50 98 PRO A O 1
ATOM 762 N N . ALA A 1 99 ? -19.430 -0.518 12.199 1.00 94.44 99 ALA A N 1
ATOM 763 C CA . ALA A 1 99 ? -20.500 0.384 12.635 1.00 94.44 99 ALA A CA 1
ATOM 764 C C . ALA A 1 99 ? -20.205 1.010 14.009 1.00 94.44 99 ALA A C 1
ATOM 766 O O . ALA A 1 99 ? -20.471 2.189 14.219 1.00 94.44 99 ALA A O 1
ATOM 767 N N . ASP A 1 100 ? -19.564 0.247 14.894 1.00 92.19 100 ASP A N 1
ATOM 768 C CA . ASP A 1 100 ? -19.218 0.672 16.252 1.00 92.19 100 ASP A CA 1
ATOM 769 C C . ASP A 1 100 ? -18.109 1.745 16.294 1.00 92.19 100 ASP A C 1
ATOM 771 O O . ASP A 1 100 ? -17.836 2.308 17.350 1.00 92.19 100 ASP A O 1
ATOM 775 N N . TRP A 1 101 ? -17.467 2.058 15.158 1.00 93.31 101 TRP A N 1
ATOM 776 C CA . TRP A 1 101 ? -16.498 3.160 15.044 1.00 93.31 101 TRP A CA 1
ATOM 777 C C . TRP A 1 101 ? -17.155 4.489 14.653 1.00 93.31 101 TRP A C 1
ATOM 779 O O . TRP A 1 101 ? -16.467 5.505 14.518 1.00 93.31 101 TRP A O 1
ATOM 789 N N . GLN A 1 102 ? -18.469 4.499 14.423 1.00 88.12 102 GLN A N 1
ATOM 790 C CA . GLN A 1 102 ? -19.215 5.724 14.177 1.00 88.12 102 GLN A CA 1
ATOM 791 C C . GLN A 1 102 ? -19.327 6.516 15.490 1.00 88.12 102 GLN A C 1
ATOM 793 O O . GLN A 1 102 ? -19.947 6.051 16.443 1.00 88.12 102 GLN A O 1
ATOM 798 N N . GLY A 1 103 ? -18.659 7.675 15.541 1.00 81.12 103 GLY A N 1
ATOM 799 C CA . GLY A 1 103 ? -18.626 8.566 16.709 1.00 81.12 103 GLY A CA 1
ATOM 800 C C . GLY A 1 103 ? -19.890 9.385 16.928 1.00 81.12 103 GLY A C 1
ATOM 801 O O . GLY A 1 103 ? -20.715 9.485 15.989 1.00 81.12 103 GLY A O 1
#

Secondary structure (DSSP, 8-state):
--HHHHHHHHHHHHHHHHT----PPPP------SS-SSSTTPEEEEEEESSSBTTT--EEEEES--GGGGT-B----S--SSPPP---EEEE------GGG--